Protein AF-A0A4R2GYX8-F1 (afdb_monomer_lite)

Organism: NCBI:txid659006

pLDDT: mean 71.83, std 15.68, range [43.47, 97.94]

Radius of gyration: 34.28 Å; chains: 1; bounding box: 133×48×54 Å

Sequence (133 aa):
MRIMNHRQIRRQARPVGHAAVACAALVAGAVALGGCSAGKSAAKMVGFATDTPPPADFVGAARRPDAAYMKIPRDLPARPSEPRKPDDVKALEKSLEATRSSNAAAGAEAQAAGKTPAPTPAKAPPPEPATAE

Secondary structure (DSSP, 8-state):
-----GGGGGS---S-HHHHHHHHHHHHHHHHHSHHHHHHHHHHHTT-PPPPPPPPHHHHHHS-S-GGGS---S-------PPPPHHHHHHHHHHHHHHHHHHHHHHHHHHHHTTSPPPPPPPPPPPPP----

Structure (mmCIF, N/CA/C/O backbone):
data_AF-A0A4R2GYX8-F1
#
_entry.id   AF-A0A4R2GYX8-F1
#
loop_
_atom_site.group_PDB
_atom_site.id
_atom_site.type_symbol
_atom_site.label_atom_id
_atom_site.label_alt_id
_atom_site.label_comp_id
_atom_site.label_asym_id
_atom_site.label_entity_id
_atom_site.label_seq_id
_atom_site.pdbx_PDB_ins_code
_atom_site.Cartn_x
_atom_site.Cartn_y
_atom_site.Cartn_z
_atom_site.occupancy
_atom_site.B_iso_or_equiv
_atom_site.auth_seq_id
_atom_site.auth_comp_id
_atom_site.auth_asym_id
_atom_site.auth_atom_id
_atom_site.pdbx_PDB_model_num
ATOM 1 N N . MET A 1 1 ? 66.992 -21.708 26.020 1.00 43.47 1 MET A N 1
ATOM 2 C CA . MET A 1 1 ? 65.828 -20.849 26.339 1.00 43.47 1 MET A CA 1
ATOM 3 C C . MET A 1 1 ? 65.802 -19.663 25.383 1.00 43.47 1 MET A C 1
ATOM 5 O O . MET A 1 1 ? 66.694 -18.831 25.447 1.00 43.47 1 MET A O 1
ATOM 9 N N . ARG A 1 2 ? 64.829 -19.601 24.464 1.00 51.34 2 ARG A N 1
ATOM 10 C CA . ARG A 1 2 ? 64.570 -18.433 23.603 1.00 51.34 2 ARG A CA 1
ATOM 11 C C . ARG A 1 2 ? 63.092 -18.089 23.752 1.00 51.34 2 ARG A C 1
ATOM 13 O O . ARG A 1 2 ? 62.237 -18.857 23.326 1.00 51.34 2 ARG A O 1
ATOM 20 N N . ILE A 1 3 ? 62.810 -16.990 24.443 1.00 55.31 3 ILE A N 1
ATOM 21 C CA . ILE A 1 3 ? 61.453 -16.507 24.710 1.00 55.31 3 ILE A CA 1
ATOM 22 C C . ILE A 1 3 ? 60.905 -15.953 23.392 1.00 55.31 3 ILE A C 1
ATOM 24 O O . ILE A 1 3 ? 61.426 -14.977 22.854 1.00 55.31 3 ILE A O 1
ATOM 28 N N . MET A 1 4 ? 59.898 -16.625 22.834 1.00 50.06 4 MET A N 1
ATOM 29 C CA . MET A 1 4 ? 59.281 -16.259 21.561 1.00 50.06 4 MET A CA 1
ATOM 30 C C . MET A 1 4 ? 58.143 -15.257 21.808 1.00 50.06 4 MET A C 1
ATOM 32 O O . MET A 1 4 ? 57.241 -15.493 22.605 1.00 50.06 4 MET A O 1
ATOM 36 N N . ASN A 1 5 ? 58.231 -14.107 21.139 1.00 60.31 5 ASN A N 1
ATOM 37 C CA . ASN A 1 5 ? 57.364 -12.935 21.284 1.00 60.31 5 ASN A CA 1
ATOM 38 C C . ASN A 1 5 ? 55.863 -13.213 21.034 1.00 60.31 5 ASN A C 1
ATOM 40 O O . ASN A 1 5 ? 55.479 -13.712 19.977 1.00 60.31 5 ASN A O 1
ATOM 44 N N . HIS A 1 6 ? 55.001 -12.717 21.932 1.00 50.50 6 HIS A N 1
ATOM 45 C CA . HIS A 1 6 ? 53.524 -12.779 21.893 1.00 50.50 6 HIS A CA 1
ATOM 46 C C . HIS A 1 6 ? 52.837 -12.147 20.659 1.00 50.50 6 HIS A C 1
ATOM 48 O O . HIS A 1 6 ? 51.619 -12.243 20.505 1.00 50.50 6 HIS A O 1
ATOM 54 N N . ARG A 1 7 ? 53.579 -11.495 19.756 1.00 59.34 7 ARG A N 1
ATOM 55 C CA . ARG A 1 7 ? 53.012 -10.775 18.597 1.00 59.34 7 ARG A CA 1
ATOM 56 C C . ARG A 1 7 ? 52.670 -11.668 17.395 1.00 59.34 7 ARG A C 1
ATOM 58 O O . ARG A 1 7 ? 51.995 -11.205 16.483 1.00 59.34 7 ARG A O 1
ATOM 65 N N . GLN A 1 8 ? 53.081 -12.936 17.396 1.00 52.94 8 GLN A N 1
ATOM 66 C CA . GLN A 1 8 ? 52.861 -13.875 16.280 1.00 52.94 8 GLN A CA 1
ATOM 67 C C . GLN A 1 8 ? 51.475 -14.561 16.292 1.00 52.94 8 GLN A C 1
ATOM 69 O O . GLN A 1 8 ? 51.107 -15.212 15.322 1.00 52.94 8 GLN A O 1
ATOM 74 N N . ILE A 1 9 ? 50.664 -14.385 17.344 1.00 49.53 9 ILE A N 1
ATOM 75 C CA . ILE A 1 9 ? 49.402 -15.136 17.533 1.00 49.53 9 ILE A CA 1
ATOM 76 C C . ILE A 1 9 ? 48.195 -14.500 16.797 1.00 49.53 9 ILE A C 1
ATOM 78 O O . ILE A 1 9 ? 47.170 -15.145 16.608 1.00 49.53 9 ILE A O 1
ATOM 82 N N . ARG A 1 10 ? 48.290 -13.254 16.303 1.00 52.59 10 ARG A N 1
ATOM 83 C CA . ARG A 1 10 ? 47.137 -12.513 15.730 1.00 52.59 10 ARG A CA 1
ATOM 84 C C . ARG A 1 10 ? 47.080 -12.435 14.194 1.00 52.59 10 ARG A C 1
ATOM 86 O O . ARG A 1 10 ? 46.556 -11.461 13.665 1.00 52.59 10 ARG A O 1
ATOM 93 N N . ARG A 1 11 ? 47.622 -13.407 13.450 1.00 50.34 11 ARG A N 1
ATOM 94 C CA . ARG A 1 11 ? 47.579 -13.401 11.963 1.00 50.34 11 ARG A CA 1
ATOM 95 C C . ARG A 1 11 ? 46.981 -14.654 11.316 1.00 50.34 11 ARG A C 1
ATOM 97 O O . ARG A 1 11 ? 47.200 -14.898 10.139 1.00 50.34 11 ARG A O 1
ATOM 104 N N . GLN A 1 12 ? 46.196 -15.427 12.056 1.00 50.72 12 GLN A N 1
ATOM 105 C CA . GLN A 1 12 ? 45.473 -16.591 11.528 1.00 50.72 12 GLN A CA 1
ATOM 106 C C . GLN A 1 12 ? 43.966 -16.419 11.788 1.00 50.72 12 GLN A C 1
ATOM 108 O O . GLN A 1 12 ? 43.312 -17.236 12.429 1.00 50.72 12 GLN A O 1
ATOM 113 N N . ALA A 1 13 ? 43.408 -15.294 11.332 1.00 45.94 13 ALA A N 1
ATOM 114 C CA . ALA A 1 13 ? 41.967 -15.073 11.297 1.00 45.94 13 ALA A CA 1
ATOM 115 C C . ALA A 1 13 ? 41.410 -15.609 9.967 1.00 45.94 13 ALA A C 1
ATOM 117 O O . ALA A 1 13 ? 41.394 -14.919 8.957 1.00 45.94 13 ALA A O 1
ATOM 118 N N . ARG A 1 14 ? 41.022 -16.887 10.001 1.00 48.12 14 ARG A N 1
ATOM 119 C CA . ARG A 1 14 ? 39.897 -17.521 9.292 1.00 48.12 14 ARG A CA 1
ATOM 120 C C . ARG A 1 14 ? 39.426 -16.898 7.948 1.00 48.12 14 ARG A C 1
ATOM 122 O O . ARG A 1 14 ? 38.752 -15.867 7.969 1.00 48.12 14 ARG A O 1
ATOM 129 N N . PRO A 1 15 ? 39.563 -17.593 6.799 1.00 48.12 15 PRO A N 1
ATOM 130 C CA . PRO A 1 15 ? 38.899 -17.204 5.558 1.00 48.12 15 PRO A CA 1
ATOM 131 C C . PRO A 1 15 ? 37.458 -17.753 5.524 1.00 48.12 15 PRO A C 1
ATOM 133 O O . PRO A 1 15 ? 37.134 -18.596 4.698 1.00 48.12 15 PRO A O 1
ATOM 136 N N . VAL A 1 16 ? 36.576 -17.312 6.430 1.00 52.91 16 VAL A N 1
ATOM 137 C CA . VAL A 1 16 ? 35.136 -17.690 6.386 1.00 52.91 16 VAL A CA 1
ATOM 138 C C . VAL A 1 16 ? 34.255 -16.614 5.744 1.00 52.91 16 VAL A C 1
ATOM 140 O O . VAL A 1 16 ? 33.074 -16.845 5.511 1.00 52.91 16 VAL A O 1
ATOM 143 N N . GLY A 1 17 ? 34.816 -15.442 5.427 1.00 51.47 17 GLY A N 1
ATOM 144 C CA . GLY A 1 17 ? 34.043 -14.308 4.908 1.00 51.47 17 GLY A CA 1
ATOM 145 C C . GLY A 1 17 ? 33.613 -14.449 3.446 1.00 51.47 17 GLY A C 1
ATOM 146 O O . GLY A 1 17 ? 32.510 -14.055 3.093 1.00 51.47 17 GLY A O 1
ATOM 147 N N . HIS A 1 18 ? 34.444 -15.048 2.591 1.00 50.25 18 HIS A N 1
ATOM 148 C CA . HIS A 1 18 ? 34.194 -15.037 1.143 1.00 50.25 18 HIS A CA 1
ATOM 149 C C . HIS A 1 18 ? 33.190 -16.108 0.696 1.00 50.25 18 HIS A C 1
ATOM 151 O O . HIS A 1 18 ? 32.365 -15.847 -0.174 1.00 50.25 18 HIS A O 1
ATOM 157 N N . ALA A 1 19 ? 33.198 -17.285 1.330 1.00 53.72 19 ALA A N 1
ATOM 158 C CA . ALA A 1 19 ? 32.258 -18.358 1.003 1.00 53.72 19 ALA A CA 1
ATOM 159 C C . ALA A 1 19 ? 30.818 -18.022 1.437 1.00 53.72 19 ALA A C 1
ATOM 161 O O . ALA A 1 19 ? 29.872 -18.273 0.695 1.00 53.72 19 ALA A O 1
ATOM 162 N N . ALA A 1 20 ? 30.646 -17.389 2.604 1.00 51.62 20 ALA A N 1
ATOM 163 C CA . ALA A 1 20 ? 29.329 -16.986 3.099 1.00 51.62 20 ALA A CA 1
ATOM 164 C C . ALA A 1 20 ? 28.697 -15.872 2.242 1.00 51.62 20 ALA A C 1
ATOM 166 O O . ALA A 1 20 ? 27.504 -15.920 1.947 1.00 51.62 20 ALA A O 1
ATOM 167 N N . VAL A 1 21 ? 29.505 -14.909 1.783 1.00 58.81 21 VAL A N 1
ATOM 168 C CA . VAL A 1 21 ? 29.055 -13.822 0.897 1.00 58.81 21 VAL A CA 1
ATOM 169 C C . VAL A 1 21 ? 28.732 -14.342 -0.510 1.00 58.81 21 VAL A C 1
ATOM 171 O O . VAL A 1 21 ? 27.738 -13.923 -1.097 1.00 58.81 21 VAL A O 1
ATOM 174 N N . ALA A 1 22 ? 29.498 -15.308 -1.026 1.00 55.38 22 ALA A N 1
ATOM 175 C CA . ALA A 1 22 ? 29.216 -15.944 -2.314 1.00 55.38 22 ALA A CA 1
ATOM 176 C C . ALA A 1 22 ? 27.914 -16.769 -2.296 1.00 55.38 22 ALA A C 1
ATOM 178 O O . ALA A 1 22 ? 27.119 -16.687 -3.233 1.00 55.38 22 ALA A O 1
ATOM 179 N N . CYS A 1 23 ? 27.642 -17.502 -1.211 1.00 56.09 23 CYS A N 1
ATOM 180 C CA . CYS A 1 23 ? 26.376 -18.222 -1.049 1.00 56.09 23 CYS A CA 1
ATOM 181 C C . CYS A 1 23 ? 25.178 -17.269 -0.917 1.00 56.09 23 CYS A C 1
ATOM 183 O O . CYS A 1 23 ? 24.140 -17.505 -1.532 1.00 56.09 23 CYS A O 1
ATOM 185 N N . ALA A 1 24 ? 25.319 -16.169 -0.170 1.00 56.53 24 ALA A N 1
ATOM 186 C CA . ALA A 1 24 ? 24.261 -15.167 -0.043 1.00 56.53 24 ALA A CA 1
ATOM 187 C C . ALA A 1 24 ? 23.953 -14.476 -1.385 1.00 56.53 24 ALA A C 1
ATOM 189 O O . ALA A 1 24 ? 22.788 -14.252 -1.711 1.00 56.53 24 ALA A O 1
ATOM 190 N N . ALA A 1 25 ? 24.980 -14.207 -2.197 1.00 57.88 25 ALA A N 1
ATOM 191 C CA . ALA A 1 25 ? 24.825 -13.633 -3.531 1.00 57.88 25 ALA A CA 1
ATOM 192 C C . ALA A 1 25 ? 24.147 -14.598 -4.522 1.00 57.88 25 ALA A C 1
ATOM 194 O O . ALA A 1 25 ? 23.329 -14.163 -5.331 1.00 57.88 25 ALA A O 1
ATOM 195 N N . LEU A 1 26 ? 24.418 -15.905 -4.431 1.00 58.62 26 LEU A N 1
ATOM 196 C CA . LEU A 1 26 ? 23.750 -16.926 -5.251 1.00 58.62 26 LEU A CA 1
ATOM 197 C C . LEU A 1 26 ? 22.263 -17.073 -4.905 1.00 58.62 26 LEU A C 1
ATOM 199 O O . LEU A 1 26 ? 21.427 -17.150 -5.806 1.00 58.62 26 LEU A O 1
ATOM 203 N N . VAL A 1 27 ? 21.916 -17.055 -3.615 1.00 59.84 27 VAL A N 1
ATOM 204 C CA . VAL A 1 27 ? 20.513 -17.109 -3.169 1.00 59.84 27 VAL A CA 1
ATOM 205 C C . VAL A 1 27 ? 19.769 -15.829 -3.560 1.00 59.84 27 VAL A C 1
ATOM 207 O O . VAL A 1 27 ? 18.662 -15.903 -4.090 1.00 59.84 27 VAL A O 1
ATOM 210 N N . ALA A 1 28 ? 20.387 -14.658 -3.384 1.00 57.47 28 ALA A N 1
ATOM 211 C CA . ALA A 1 28 ? 19.801 -13.386 -3.802 1.00 57.47 28 ALA A CA 1
ATOM 212 C C . ALA A 1 28 ? 19.620 -13.298 -5.331 1.00 57.47 28 ALA A C 1
ATOM 214 O O . ALA A 1 28 ? 18.582 -12.832 -5.805 1.00 57.47 28 ALA A O 1
ATOM 215 N N . GLY A 1 29 ? 20.584 -13.805 -6.107 1.00 57.94 29 GLY A N 1
ATOM 216 C CA . GLY A 1 29 ? 20.512 -13.856 -7.570 1.00 57.94 29 GLY A CA 1
ATOM 217 C C . GLY A 1 29 ? 19.402 -14.774 -8.091 1.00 57.94 29 GLY A C 1
ATOM 218 O O . GLY A 1 29 ? 18.696 -14.413 -9.034 1.00 57.94 29 GLY A O 1
ATOM 219 N N . ALA A 1 30 ? 19.178 -15.923 -7.443 1.00 55.06 30 ALA A N 1
ATOM 220 C CA . ALA A 1 30 ? 18.096 -16.843 -7.798 1.00 55.06 30 ALA A CA 1
ATOM 221 C C . ALA A 1 30 ? 16.695 -16.259 -7.518 1.00 55.06 30 ALA A C 1
ATOM 223 O O . ALA A 1 30 ? 15.750 -16.526 -8.262 1.00 55.06 30 ALA A O 1
ATOM 224 N N . VAL A 1 31 ? 16.559 -15.424 -6.481 1.00 56.25 31 VAL A N 1
ATOM 225 C CA . VAL A 1 31 ? 15.299 -14.730 -6.156 1.00 56.25 31 VAL A CA 1
ATOM 226 C C . VAL A 1 31 ? 15.020 -13.582 -7.135 1.00 56.25 31 VAL A C 1
ATOM 228 O O . VAL A 1 31 ? 13.869 -13.378 -7.520 1.00 56.25 31 VAL A O 1
ATOM 231 N N . ALA A 1 32 ? 16.054 -12.867 -7.590 1.00 55.50 32 ALA A N 1
ATOM 232 C CA . ALA A 1 32 ? 15.907 -11.709 -8.474 1.00 55.50 32 ALA A CA 1
ATOM 233 C C . ALA A 1 32 ? 15.507 -12.068 -9.920 1.00 55.50 32 ALA A C 1
ATOM 235 O O . ALA A 1 32 ? 14.799 -11.298 -10.565 1.00 55.50 32 ALA A O 1
ATOM 236 N N . LEU A 1 33 ? 15.916 -13.237 -10.428 1.00 54.94 33 LEU A N 1
ATOM 237 C CA . LEU A 1 33 ? 15.657 -13.650 -11.818 1.00 54.94 33 LEU A CA 1
ATOM 238 C C . LEU A 1 33 ? 14.382 -14.495 -12.000 1.00 54.94 33 LEU A C 1
ATOM 240 O O . LEU A 1 33 ? 13.937 -14.698 -13.127 1.00 54.94 33 LEU A O 1
ATOM 244 N N . GLY A 1 34 ? 13.788 -15.004 -10.915 1.00 53.78 34 GLY A N 1
ATOM 245 C CA . GLY A 1 34 ? 12.778 -16.069 -10.980 1.00 53.78 34 GLY A CA 1
ATOM 246 C C . GLY A 1 34 ? 11.328 -15.688 -10.652 1.00 53.78 34 GLY A C 1
ATOM 247 O O . GLY A 1 34 ? 10.462 -16.571 -10.622 1.00 53.78 34 GLY A O 1
ATOM 248 N N . GLY A 1 35 ? 11.041 -14.407 -10.392 1.00 48.78 35 GLY A N 1
ATOM 249 C CA . GLY A 1 35 ? 9.696 -13.919 -10.069 1.00 48.78 35 GLY A CA 1
ATOM 250 C C . GLY A 1 35 ? 9.038 -14.621 -8.868 1.00 48.78 35 GLY A C 1
ATOM 251 O O . GLY A 1 35 ? 9.616 -15.474 -8.196 1.00 48.78 35 GLY A O 1
ATOM 252 N N . CYS A 1 36 ? 7.775 -14.294 -8.591 1.00 58.25 36 CYS A N 1
ATOM 253 C CA . CYS A 1 36 ? 7.002 -14.877 -7.481 1.00 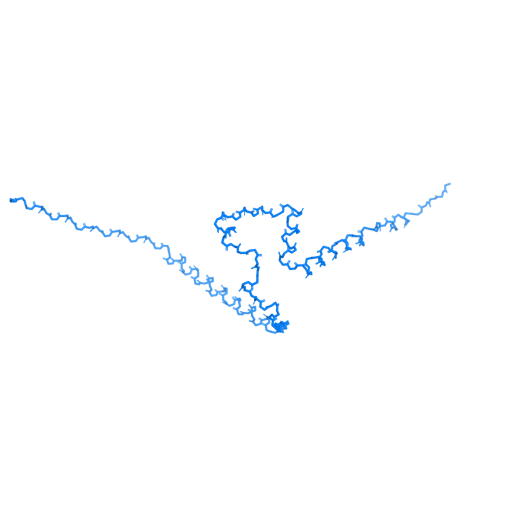58.25 36 CYS A CA 1
ATOM 254 C C . CYS A 1 36 ? 6.854 -16.422 -7.569 1.00 58.25 36 CYS A C 1
ATOM 256 O O . CYS A 1 36 ? 6.502 -17.083 -6.594 1.00 58.25 36 CYS A O 1
ATOM 258 N N . SER A 1 37 ? 7.169 -17.023 -8.720 1.00 54.53 37 SER A N 1
ATOM 259 C CA . SER A 1 37 ? 7.299 -18.471 -8.932 1.00 54.53 37 SER A CA 1
ATOM 260 C C . SER A 1 37 ? 8.533 -19.083 -8.258 1.00 54.53 37 SER A C 1
ATOM 262 O O . SER A 1 37 ? 8.419 -20.153 -7.664 1.00 54.53 37 SER A O 1
ATOM 264 N N . ALA A 1 38 ? 9.687 -18.409 -8.280 1.00 57.25 38 ALA A N 1
ATOM 265 C CA . ALA A 1 38 ? 10.888 -18.883 -7.589 1.00 57.25 38 ALA A CA 1
ATOM 266 C C . ALA A 1 38 ? 10.759 -18.776 -6.065 1.00 57.25 38 ALA A C 1
ATOM 268 O O . ALA A 1 38 ? 11.251 -19.646 -5.349 1.00 57.25 38 ALA A O 1
ATOM 269 N N . GLY A 1 39 ? 10.013 -17.780 -5.572 1.00 59.06 39 GLY A N 1
ATOM 270 C CA . GLY A 1 39 ? 9.673 -17.658 -4.152 1.00 59.06 39 GLY A CA 1
ATOM 271 C C . GLY A 1 39 ? 8.893 -18.865 -3.619 1.00 59.06 39 GLY A C 1
ATOM 272 O O . GLY A 1 39 ? 9.169 -19.319 -2.514 1.00 59.06 39 GLY A O 1
ATOM 273 N N . LYS A 1 40 ? 7.985 -19.451 -4.416 1.00 60.50 40 LYS A N 1
ATOM 274 C CA . LYS A 1 40 ? 7.239 -20.666 -4.035 1.00 60.50 40 LYS A CA 1
ATOM 275 C C . LYS A 1 40 ? 8.137 -21.898 -3.954 1.00 60.50 40 LYS A C 1
ATOM 277 O O . LYS A 1 40 ? 8.038 -22.657 -2.996 1.00 60.50 40 LYS A O 1
ATOM 282 N N . SER A 1 41 ? 9.027 -22.082 -4.928 1.00 62.03 41 SER A N 1
ATOM 283 C CA . SER A 1 41 ? 9.976 -23.203 -4.938 1.00 62.03 41 SER A CA 1
ATOM 284 C C . SER A 1 41 ? 11.002 -23.091 -3.809 1.00 62.03 41 SER A C 1
ATOM 286 O O . SER A 1 41 ? 11.269 -24.078 -3.129 1.00 62.03 41 SER A O 1
ATOM 288 N N . ALA A 1 42 ? 11.519 -21.885 -3.554 1.00 63.06 42 ALA A N 1
ATOM 289 C CA . ALA A 1 42 ? 12.407 -21.616 -2.428 1.00 63.06 42 ALA A CA 1
ATOM 290 C C . ALA A 1 42 ? 11.689 -21.833 -1.087 1.00 63.06 42 ALA A C 1
ATOM 292 O O . ALA A 1 42 ? 12.205 -22.561 -0.247 1.00 63.06 42 ALA A O 1
ATOM 293 N N . ALA A 1 43 ? 10.472 -21.301 -0.916 1.00 65.19 43 ALA A N 1
ATOM 294 C CA . ALA A 1 43 ? 9.650 -21.512 0.279 1.00 65.19 43 ALA A CA 1
ATOM 295 C C . ALA A 1 43 ? 9.316 -22.994 0.514 1.00 65.19 43 ALA A C 1
ATOM 297 O O . ALA A 1 43 ? 9.319 -23.439 1.659 1.00 65.19 43 ALA A O 1
ATOM 298 N N . LYS A 1 44 ? 9.082 -23.776 -0.552 1.00 66.44 44 LYS A N 1
ATOM 299 C CA . LYS A 1 44 ? 8.879 -25.229 -0.461 1.00 66.44 44 LYS A CA 1
ATOM 300 C C . LYS A 1 44 ? 10.154 -25.961 -0.045 1.00 66.44 44 LYS A C 1
ATOM 302 O O . LYS A 1 44 ? 10.078 -26.858 0.784 1.00 66.44 44 LYS A O 1
ATOM 307 N N . MET A 1 45 ? 11.320 -25.551 -0.549 1.00 64.00 45 MET A N 1
ATOM 308 C CA . MET A 1 45 ? 12.604 -26.121 -0.121 1.00 64.00 45 MET A CA 1
ATOM 309 C C . MET A 1 45 ? 12.978 -25.761 1.322 1.00 64.00 45 MET A C 1
ATOM 311 O O . MET A 1 45 ? 13.563 -26.592 2.009 1.00 64.00 45 MET A O 1
ATOM 315 N N . VAL A 1 46 ? 12.633 -24.561 1.803 1.00 75.06 46 VAL A N 1
ATOM 316 C CA . VAL A 1 46 ? 12.896 -24.148 3.196 1.00 75.06 46 VAL A CA 1
ATOM 317 C C . VAL A 1 46 ? 11.772 -24.526 4.172 1.00 75.06 46 VAL A C 1
ATOM 319 O O . VAL A 1 46 ? 11.800 -24.102 5.323 1.00 75.06 46 VAL A O 1
ATOM 322 N N . GLY A 1 47 ? 10.775 -25.304 3.732 1.00 67.50 47 GLY A N 1
ATOM 323 C CA . GLY A 1 47 ? 9.678 -25.792 4.580 1.00 67.50 47 GLY A CA 1
ATOM 324 C C . GLY A 1 47 ? 8.671 -24.725 5.032 1.00 67.50 47 GLY A C 1
ATOM 325 O O . GLY A 1 47 ? 7.849 -24.993 5.900 1.00 67.50 47 GLY A O 1
ATOM 326 N N . PHE A 1 48 ? 8.715 -23.525 4.448 1.00 69.44 48 PHE A N 1
ATOM 327 C CA . PHE A 1 48 ? 7.787 -22.423 4.731 1.00 69.44 48 PHE A CA 1
ATOM 328 C C . PHE A 1 48 ? 6.552 -22.412 3.820 1.00 69.44 48 PHE A C 1
ATOM 330 O O . PHE A 1 48 ? 5.634 -21.624 4.044 1.00 69.44 48 PHE A O 1
ATOM 337 N N . ALA A 1 49 ? 6.513 -23.247 2.778 1.00 70.88 49 ALA A N 1
ATOM 338 C CA . ALA A 1 49 ? 5.329 -23.374 1.938 1.00 70.88 49 ALA A CA 1
ATOM 339 C C . ALA A 1 49 ? 4.342 -24.371 2.551 1.00 70.88 49 ALA A C 1
ATOM 341 O O . ALA A 1 49 ? 4.671 -25.538 2.752 1.00 70.88 49 ALA A O 1
ATOM 342 N N . THR A 1 50 ? 3.112 -23.920 2.779 1.00 73.06 50 THR A N 1
ATOM 343 C CA . THR A 1 50 ? 1.977 -24.821 2.965 1.00 73.06 50 THR A CA 1
ATOM 344 C C . THR A 1 50 ? 1.660 -25.501 1.633 1.00 73.06 50 THR A C 1
ATOM 346 O O . THR A 1 50 ? 1.714 -24.869 0.569 1.00 73.06 50 THR A O 1
ATOM 349 N N . ASP A 1 51 ? 1.357 -26.800 1.666 1.00 72.31 51 ASP A N 1
ATOM 350 C CA . ASP A 1 51 ? 0.931 -27.499 0.458 1.00 72.31 51 ASP A CA 1
ATOM 351 C C . ASP A 1 51 ? -0.370 -26.878 -0.049 1.00 72.31 51 ASP A C 1
ATOM 353 O O . ASP A 1 51 ? -1.338 -26.681 0.689 1.00 72.31 51 ASP A O 1
ATOM 357 N N . THR A 1 52 ? -0.377 -26.518 -1.331 1.00 72.31 52 THR A N 1
ATOM 358 C CA . THR A 1 52 ? -1.598 -26.040 -1.972 1.00 72.31 52 THR A CA 1
ATOM 359 C C . THR A 1 52 ? -2.546 -27.233 -2.079 1.00 72.31 52 THR A C 1
ATOM 361 O O . THR A 1 52 ? -2.144 -28.240 -2.670 1.00 72.31 52 THR A O 1
ATOM 364 N N . PRO A 1 53 ? -3.770 -27.158 -1.525 1.00 77.62 53 PRO A N 1
ATOM 365 C CA . PRO A 1 53 ? -4.727 -28.244 -1.659 1.00 77.62 53 PRO A CA 1
ATOM 366 C C . PRO A 1 53 ? -4.991 -28.517 -3.145 1.00 77.62 53 PRO A C 1
ATOM 368 O O . PRO A 1 53 ? -4.952 -27.579 -3.957 1.00 77.62 53 PRO A O 1
ATOM 371 N N . PRO A 1 54 ? -5.236 -29.784 -3.525 1.00 79.38 54 PRO A N 1
ATOM 372 C CA . PRO A 1 54 ? -5.563 -30.107 -4.902 1.00 79.38 54 PRO A CA 1
ATOM 373 C C . PRO A 1 54 ? -6.789 -29.291 -5.343 1.00 79.38 54 PRO A C 1
ATOM 375 O O . PRO A 1 54 ? -7.693 -29.045 -4.537 1.00 79.38 54 PRO A O 1
ATOM 378 N N . PRO A 1 55 ? -6.824 -28.826 -6.603 1.00 77.62 55 PRO A N 1
ATOM 379 C CA . PRO A 1 55 ? -8.005 -28.157 -7.123 1.00 77.62 55 PRO A CA 1
ATOM 380 C C . PRO A 1 55 ? -9.200 -29.111 -7.048 1.00 77.62 55 PRO A C 1
ATOM 382 O O . PRO A 1 55 ? -9.049 -30.309 -7.269 1.00 77.62 55 PRO A O 1
ATOM 385 N N . ALA A 1 56 ? -10.386 -28.573 -6.765 1.00 86.00 56 ALA A N 1
ATOM 386 C CA . ALA A 1 56 ? -11.613 -29.358 -6.815 1.00 86.00 56 ALA A CA 1
ATOM 387 C C . ALA A 1 56 ? -11.822 -29.962 -8.217 1.00 86.00 56 ALA A C 1
ATOM 389 O O . ALA A 1 56 ? -11.438 -29.353 -9.221 1.00 86.00 56 ALA A O 1
ATOM 390 N N . ASP A 1 57 ? -12.481 -31.119 -8.295 1.00 84.12 57 ASP A N 1
ATOM 391 C CA . ASP A 1 57 ? -12.610 -31.897 -9.538 1.00 84.12 57 ASP A CA 1
ATOM 392 C C . ASP A 1 57 ? -13.242 -31.096 -10.683 1.00 84.12 57 ASP A C 1
ATOM 394 O O . ASP A 1 57 ? -12.783 -31.152 -11.825 1.00 84.12 57 ASP A O 1
ATOM 398 N N . PHE A 1 58 ? -14.234 -30.255 -10.376 1.00 84.44 58 PHE A N 1
ATOM 399 C CA . PHE A 1 58 ? -14.866 -29.385 -11.369 1.00 84.44 58 PHE A CA 1
ATOM 400 C C . PHE A 1 58 ? -13.916 -28.299 -11.903 1.00 84.44 58 PHE A C 1
ATOM 402 O O . PHE A 1 58 ? -14.049 -27.878 -13.048 1.00 84.44 58 PHE A O 1
ATOM 409 N N .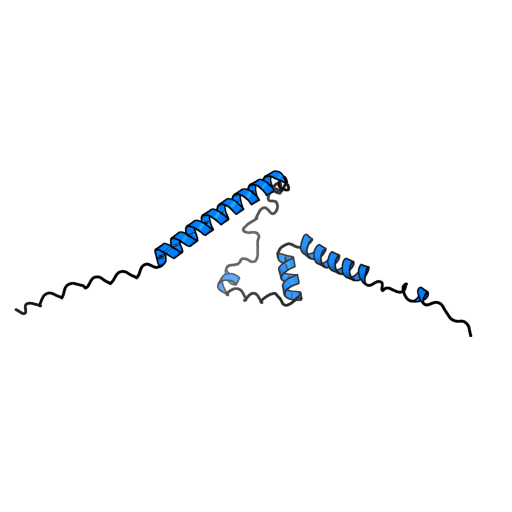 VAL A 1 59 ? -12.930 -27.858 -11.112 1.00 82.56 59 VAL A N 1
ATOM 410 C CA . VAL A 1 59 ? -11.903 -26.895 -11.545 1.00 82.56 59 VAL A CA 1
ATOM 411 C C . VAL A 1 59 ? -10.902 -27.577 -12.471 1.00 82.56 59 VAL A C 1
ATOM 413 O O . VAL A 1 59 ? -10.493 -26.976 -13.461 1.00 82.56 59 VAL A O 1
ATOM 416 N N . GLY A 1 60 ? -10.525 -28.825 -12.178 1.00 78.44 60 GLY A N 1
ATOM 417 C CA . GLY A 1 60 ? -9.692 -29.638 -13.066 1.00 78.44 60 GLY A CA 1
ATOM 418 C C . GLY A 1 60 ? -10.385 -29.929 -14.398 1.00 78.44 60 GLY A C 1
ATOM 419 O O . GLY A 1 60 ? -9.781 -29.742 -15.448 1.00 78.44 60 GLY A O 1
ATOM 420 N N . ALA A 1 61 ? -11.669 -30.297 -14.357 1.00 78.00 61 ALA A N 1
ATOM 421 C CA . ALA A 1 61 ? -12.471 -30.590 -15.545 1.00 78.00 61 ALA A CA 1
ATOM 422 C C . ALA A 1 61 ? -12.778 -29.344 -16.396 1.00 78.00 61 ALA A C 1
ATOM 424 O O . ALA A 1 61 ? -12.812 -29.425 -17.622 1.00 78.00 61 ALA A O 1
ATOM 425 N N . ALA A 1 62 ? -12.990 -28.184 -15.764 1.00 78.88 62 ALA A N 1
ATOM 426 C CA . ALA A 1 62 ? -13.265 -26.931 -16.468 1.00 78.88 62 ALA A CA 1
ATOM 427 C C . ALA A 1 62 ? -11.997 -26.254 -17.016 1.00 78.88 62 ALA A C 1
ATOM 429 O O . ALA A 1 62 ? -12.069 -25.497 -17.989 1.00 78.88 62 ALA A O 1
ATOM 430 N N . ARG A 1 63 ? -10.827 -26.497 -16.407 1.00 76.31 63 ARG A N 1
ATOM 431 C CA . ARG A 1 63 ? -9.549 -25.993 -16.920 1.00 76.31 63 ARG A CA 1
ATOM 432 C C . ARG A 1 63 ? -9.163 -26.777 -18.162 1.00 76.31 63 ARG A C 1
ATOM 434 O O . ARG A 1 63 ? -8.667 -27.896 -18.086 1.00 76.31 63 ARG A O 1
ATOM 441 N N . ARG A 1 64 ? -9.331 -26.149 -19.322 1.00 74.00 64 ARG A N 1
ATOM 442 C CA . ARG A 1 64 ? -8.746 -26.674 -20.554 1.00 74.00 64 ARG A CA 1
ATOM 443 C C . ARG A 1 64 ? -7.213 -26.697 -20.404 1.00 74.00 64 ARG A C 1
ATOM 445 O O . ARG A 1 64 ? -6.649 -25.755 -19.838 1.00 74.00 64 ARG A O 1
ATOM 452 N N . PRO A 1 65 ? -6.535 -27.765 -20.857 1.00 68.06 65 PRO A N 1
ATOM 453 C CA . PRO A 1 65 ? -5.089 -27.924 -20.690 1.00 68.06 65 PRO A CA 1
ATOM 454 C C . PRO A 1 65 ? -4.288 -26.890 -21.492 1.00 68.06 65 PRO A C 1
ATOM 456 O O . PRO A 1 65 ? -3.119 -26.639 -21.202 1.00 68.06 65 PRO A O 1
ATOM 459 N N . ASP A 1 66 ? -4.908 -26.271 -22.494 1.00 67.50 66 ASP A N 1
ATOM 460 C CA . ASP A 1 66 ? -4.320 -25.236 -23.317 1.00 67.50 66 ASP A CA 1
ATOM 461 C C . ASP A 1 66 ? -4.557 -23.844 -22.713 1.00 67.50 66 ASP A C 1
ATOM 463 O O . ASP A 1 66 ? -5.627 -23.244 -22.805 1.00 67.50 66 ASP A O 1
ATOM 467 N N . ALA A 1 67 ? -3.486 -23.243 -22.192 1.00 59.19 67 ALA A N 1
ATOM 468 C CA . ALA A 1 67 ? -3.436 -21.818 -21.844 1.00 59.19 67 ALA A CA 1
ATOM 469 C C . ALA A 1 67 ? -3.576 -20.880 -23.073 1.00 59.19 67 ALA A C 1
ATOM 471 O O . ALA A 1 67 ? -3.374 -19.672 -22.968 1.00 59.19 67 ALA A O 1
ATOM 472 N N . ALA A 1 68 ? -3.907 -21.424 -24.250 1.00 60.44 68 ALA A N 1
ATOM 473 C CA . ALA A 1 68 ? -4.033 -20.716 -25.519 1.00 60.44 68 ALA A CA 1
ATOM 474 C C . ALA A 1 68 ? -5.322 -19.883 -25.637 1.00 60.44 68 ALA A C 1
ATOM 476 O O . ALA A 1 68 ? -5.387 -19.000 -26.492 1.00 60.44 68 ALA A O 1
ATOM 477 N N . TYR A 1 69 ? -6.330 -20.132 -24.791 1.00 65.56 69 TYR A N 1
ATOM 478 C CA . TYR A 1 69 ? -7.626 -19.446 -24.872 1.00 65.56 69 TYR A CA 1
ATOM 479 C C . TYR A 1 69 ? -7.569 -17.963 -24.467 1.00 65.56 69 TYR A C 1
ATOM 481 O O . TYR A 1 69 ? -8.330 -17.149 -24.983 1.00 65.56 69 TYR A O 1
ATOM 489 N N . MET A 1 70 ? -6.631 -17.578 -23.597 1.00 68.88 70 MET A N 1
ATOM 490 C CA . MET A 1 70 ? -6.353 -16.174 -23.291 1.00 68.88 70 MET A CA 1
ATOM 491 C C . MET A 1 70 ? -4.873 -15.895 -23.501 1.00 68.88 70 MET A C 1
ATOM 493 O O . MET A 1 70 ? -4.053 -16.063 -22.598 1.00 68.88 70 MET A O 1
ATOM 497 N N . LYS A 1 71 ? -4.532 -15.429 -24.705 1.00 70.06 71 LYS A N 1
ATOM 498 C CA . LYS A 1 71 ? -3.220 -14.843 -24.980 1.00 70.06 71 LYS A CA 1
ATOM 499 C C . LYS A 1 71 ? -3.098 -13.545 -24.180 1.00 70.06 71 LYS A C 1
ATOM 501 O O . LYS A 1 71 ? -3.432 -12.475 -24.678 1.00 70.06 71 LYS A O 1
ATOM 506 N N . ILE A 1 72 ? -2.648 -13.636 -22.930 1.00 70.69 72 ILE A N 1
ATOM 507 C CA . ILE A 1 72 ? -2.181 -12.460 -22.197 1.00 70.69 72 ILE A CA 1
ATOM 508 C C . ILE A 1 72 ? -0.965 -11.957 -22.982 1.00 70.69 72 ILE A C 1
ATOM 510 O O . ILE A 1 72 ? -0.027 -12.742 -23.164 1.00 70.69 72 ILE A O 1
ATOM 514 N N . PRO A 1 73 ? -0.957 -10.712 -23.489 1.00 70.62 73 PRO A N 1
ATOM 515 C CA . PRO A 1 73 ? 0.243 -10.154 -24.087 1.00 70.62 73 PRO A CA 1
ATOM 516 C C . PRO A 1 73 ? 1.338 -10.210 -23.022 1.00 70.62 73 PRO A C 1
ATOM 518 O O . PRO A 1 73 ? 1.244 -9.568 -21.980 1.00 70.62 73 PRO A O 1
ATOM 521 N N . ARG A 1 74 ? 2.332 -11.074 -23.245 1.00 68.38 74 ARG A N 1
ATOM 522 C CA . ARG A 1 74 ? 3.448 -11.302 -22.314 1.00 68.38 74 ARG A CA 1
ATOM 523 C C . ARG A 1 74 ? 4.296 -10.042 -22.139 1.00 68.38 74 ARG A C 1
ATOM 525 O O . ARG A 1 74 ? 4.941 -9.895 -21.107 1.00 68.38 74 ARG A O 1
ATOM 532 N N . ASP A 1 75 ? 4.180 -9.120 -23.089 1.00 66.56 75 ASP A N 1
ATOM 533 C CA . ASP A 1 75 ? 4.898 -7.861 -23.136 1.00 66.56 75 ASP A CA 1
ATOM 534 C C . ASP A 1 75 ? 3.919 -6.710 -22.890 1.00 66.56 75 ASP A C 1
ATOM 536 O O . ASP A 1 75 ? 3.499 -6.002 -23.807 1.00 66.56 75 ASP A O 1
ATOM 540 N N . LEU A 1 76 ? 3.522 -6.512 -21.628 1.00 71.94 76 LEU A N 1
ATOM 541 C CA . LEU A 1 76 ? 3.092 -5.169 -21.248 1.00 71.94 76 LEU A CA 1
ATOM 542 C C . LEU A 1 76 ? 4.318 -4.259 -21.407 1.00 71.94 76 LEU A C 1
ATOM 544 O O . LEU A 1 76 ? 5.399 -4.639 -20.947 1.00 71.94 76 LEU A O 1
ATOM 548 N N . PRO A 1 77 ? 4.182 -3.072 -22.023 1.00 77.75 77 PRO A N 1
ATOM 549 C CA . PRO A 1 77 ? 5.289 -2.133 -22.090 1.00 77.75 77 PRO A CA 1
ATOM 550 C C . PRO A 1 77 ? 5.789 -1.876 -20.670 1.00 77.75 77 PRO A C 1
ATOM 552 O O . PRO A 1 77 ? 4.994 -1.598 -19.763 1.00 77.75 77 PRO A O 1
ATOM 555 N N . ALA A 1 78 ? 7.102 -2.018 -20.475 1.00 75.81 78 ALA A N 1
ATOM 556 C CA . ALA A 1 78 ? 7.735 -1.731 -19.201 1.00 75.81 78 ALA A CA 1
ATOM 557 C C . ALA A 1 78 ? 7.347 -0.306 -18.799 1.00 75.81 78 ALA A C 1
ATOM 559 O O . ALA A 1 78 ? 7.662 0.660 -19.496 1.00 75.81 78 ALA A O 1
ATOM 560 N N . ARG A 1 79 ? 6.594 -0.175 -17.703 1.00 81.38 79 ARG A N 1
ATOM 561 C CA . ARG A 1 79 ? 6.261 1.147 -17.183 1.00 81.38 79 ARG A CA 1
ATOM 562 C C . ARG A 1 79 ? 7.568 1.785 -16.721 1.00 81.38 79 ARG A C 1
ATOM 564 O O . ARG A 1 79 ? 8.308 1.117 -15.997 1.00 81.38 79 ARG A O 1
ATOM 571 N N . PRO A 1 80 ? 7.860 3.039 -17.100 1.00 78.50 80 PRO A N 1
ATOM 572 C CA . PRO A 1 80 ? 9.013 3.731 -16.556 1.00 78.50 80 PRO A CA 1
ATOM 573 C C . PRO A 1 80 ? 8.856 3.793 -15.034 1.00 78.50 80 PRO A C 1
ATOM 575 O O . PRO A 1 80 ? 7.919 4.398 -14.513 1.00 78.50 80 PRO A O 1
ATOM 578 N N . SER A 1 81 ? 9.740 3.101 -14.321 1.00 77.81 81 SER A N 1
ATOM 579 C CA . SER A 1 81 ? 9.834 3.134 -12.866 1.00 77.81 81 SER A CA 1
ATOM 580 C C . SER A 1 81 ? 11.063 3.949 -12.494 1.00 77.81 81 SER A C 1
ATOM 582 O O . SER A 1 81 ? 12.084 3.401 -12.076 1.00 77.81 81 SER A O 1
ATOM 584 N N . GLU A 1 82 ? 11.005 5.259 -12.720 1.00 84.19 82 GLU A N 1
ATOM 585 C CA . GLU A 1 82 ? 12.071 6.120 -12.224 1.00 84.19 82 GLU A CA 1
ATOM 586 C C . GLU A 1 82 ? 12.011 6.186 -10.692 1.00 84.19 82 GLU A C 1
ATOM 588 O O . GLU A 1 82 ? 10.919 6.305 -10.116 1.00 84.19 82 GLU A O 1
ATOM 593 N N . PRO A 1 83 ? 13.163 6.103 -10.005 1.00 83.88 83 PRO A N 1
ATOM 594 C CA . PRO A 1 83 ? 13.233 6.404 -8.585 1.00 83.88 83 PRO A CA 1
ATOM 595 C C . PRO A 1 83 ? 12.675 7.806 -8.319 1.00 83.88 83 PRO A C 1
ATOM 597 O O . PRO A 1 83 ? 12.986 8.757 -9.037 1.00 83.88 83 PRO A O 1
ATOM 600 N N . ARG A 1 84 ? 11.858 7.953 -7.270 1.00 86.88 84 ARG A N 1
ATOM 601 C CA . ARG A 1 84 ? 11.374 9.275 -6.849 1.00 86.88 84 ARG A CA 1
ATOM 602 C C . ARG A 1 84 ? 12.552 10.158 -6.445 1.00 86.88 84 ARG A C 1
ATOM 604 O O . ARG A 1 84 ? 13.514 9.672 -5.847 1.00 86.88 84 ARG A O 1
ATOM 611 N N . LYS A 1 85 ? 12.461 11.459 -6.732 1.00 94.56 85 LYS A N 1
ATOM 612 C CA . LYS A 1 85 ? 13.482 12.417 -6.295 1.00 94.56 85 LYS A CA 1
ATOM 613 C C . LYS A 1 85 ? 13.470 12.505 -4.762 1.00 94.56 85 LYS A C 1
ATOM 615 O O . LYS A 1 85 ? 12.404 12.361 -4.160 1.00 94.56 85 LYS A O 1
ATOM 620 N N . PRO A 1 86 ? 14.613 12.777 -4.110 1.00 93.25 86 PRO A N 1
ATOM 621 C CA . PRO A 1 86 ? 14.681 12.882 -2.651 1.00 93.25 86 PRO A CA 1
ATOM 622 C C . PRO A 1 86 ? 13.685 13.885 -2.054 1.00 93.25 86 PRO A C 1
ATOM 624 O O . PRO A 1 86 ? 13.142 13.647 -0.977 1.00 93.25 86 PRO A O 1
ATOM 627 N N . ASP A 1 87 ? 13.409 14.984 -2.757 1.00 93.75 87 ASP A N 1
ATOM 628 C CA . ASP A 1 87 ? 12.463 16.003 -2.294 1.00 93.75 87 ASP A CA 1
ATOM 629 C C . ASP A 1 87 ? 11.007 15.522 -2.355 1.00 93.75 87 ASP A C 1
ATOM 631 O O . ASP A 1 87 ? 10.233 15.800 -1.439 1.00 93.75 87 ASP A O 1
ATOM 635 N N . ASP A 1 88 ? 10.654 14.713 -3.360 1.00 92.81 88 ASP A N 1
ATOM 636 C CA . ASP A 1 88 ? 9.326 14.097 -3.466 1.00 92.81 88 ASP A CA 1
ATOM 637 C C . ASP A 1 88 ? 9.091 13.110 -2.315 1.00 92.81 88 ASP A C 1
ATOM 639 O O . ASP A 1 88 ? 7.997 13.036 -1.757 1.00 92.81 88 ASP A O 1
ATOM 643 N N . VAL A 1 89 ? 10.131 12.365 -1.923 1.00 95.31 89 VAL A N 1
ATOM 644 C CA . VAL A 1 89 ? 10.070 11.440 -0.781 1.00 95.31 89 VAL A CA 1
ATOM 645 C C . VAL A 1 89 ? 9.840 12.208 0.521 1.00 95.31 89 VAL A C 1
ATOM 647 O O . VAL A 1 89 ? 8.919 11.873 1.262 1.00 95.31 89 VAL A O 1
ATOM 650 N N . LYS A 1 90 ? 10.586 13.291 0.764 1.00 96.56 90 LYS A N 1
ATOM 651 C CA . LYS A 1 90 ? 10.397 14.139 1.955 1.00 96.56 90 LYS A CA 1
ATOM 652 C C . LYS A 1 90 ? 9.009 14.783 2.000 1.00 96.56 90 LYS A C 1
ATOM 654 O O . LYS A 1 90 ? 8.402 14.882 3.066 1.00 96.56 90 LYS A O 1
ATOM 659 N N . ALA A 1 91 ? 8.487 15.216 0.853 1.00 96.69 91 ALA A N 1
ATOM 660 C CA . ALA A 1 91 ? 7.137 15.765 0.764 1.00 96.69 91 ALA A CA 1
ATOM 661 C C . ALA A 1 91 ? 6.074 14.721 1.147 1.00 96.69 91 ALA A C 1
ATOM 663 O O . ALA A 1 91 ? 5.132 15.028 1.883 1.00 96.69 91 ALA A O 1
ATOM 664 N N . LEU A 1 92 ? 6.252 13.473 0.708 1.00 96.00 92 LEU A N 1
ATOM 665 C CA . LEU A 1 92 ? 5.369 12.362 1.065 1.00 96.00 92 LEU A CA 1
ATOM 666 C C . LEU A 1 92 ? 5.471 11.985 2.540 1.00 96.00 92 LEU A C 1
ATOM 668 O O . LEU A 1 92 ? 4.443 11.762 3.170 1.00 96.00 92 LEU A O 1
ATOM 672 N N . GLU A 1 93 ? 6.674 11.952 3.109 1.00 96.75 93 GLU A N 1
ATOM 673 C CA . GLU A 1 93 ? 6.869 11.710 4.542 1.00 96.75 93 GLU A CA 1
ATOM 674 C C . GLU A 1 93 ? 6.140 12.762 5.381 1.00 96.75 93 GLU A C 1
ATOM 676 O O . GLU A 1 93 ? 5.403 12.418 6.304 1.00 96.75 93 GLU A O 1
ATOM 681 N N . LYS A 1 94 ? 6.249 14.041 5.001 1.00 97.75 94 LYS A N 1
ATOM 682 C CA . LYS A 1 94 ? 5.530 15.134 5.666 1.00 97.75 94 LYS A CA 1
ATOM 683 C C . LYS A 1 94 ? 4.009 14.988 5.549 1.00 97.75 94 LYS A C 1
ATOM 685 O O . LYS A 1 94 ? 3.296 15.218 6.523 1.00 97.75 94 LYS A O 1
ATOM 690 N N . SER A 1 95 ? 3.509 14.599 4.375 1.00 94.75 95 SER A N 1
ATOM 691 C CA . SER A 1 95 ? 2.079 14.347 4.151 1.00 94.75 95 SER A CA 1
ATOM 692 C C . SER A 1 95 ? 1.562 13.171 4.988 1.00 94.75 95 SER A C 1
ATOM 694 O O . SER A 1 95 ? 0.491 13.265 5.596 1.00 94.75 95 SER A O 1
ATOM 696 N N . LEU A 1 96 ? 2.329 12.082 5.061 1.00 97.94 96 LEU A N 1
ATOM 697 C CA . LEU A 1 96 ? 1.978 10.911 5.858 1.00 97.94 96 LEU A CA 1
ATOM 698 C C . LEU A 1 96 ? 1.977 11.231 7.349 1.00 97.94 96 LEU A C 1
ATOM 700 O O . LEU A 1 96 ? 1.065 10.801 8.050 1.00 97.94 96 LEU A O 1
ATOM 704 N N . GLU A 1 97 ? 2.943 12.012 7.826 1.00 97.19 97 GLU A N 1
ATOM 705 C CA . GLU A 1 97 ? 3.001 12.392 9.235 1.00 97.19 97 GLU A CA 1
ATOM 706 C C . GLU A 1 97 ? 1.837 13.308 9.631 1.00 97.19 97 GLU A C 1
ATOM 708 O O . GLU A 1 97 ? 1.174 13.055 10.634 1.00 97.19 97 GLU A O 1
ATOM 713 N N . ALA A 1 98 ? 1.487 14.287 8.790 1.00 96.00 98 ALA A N 1
ATOM 714 C CA . ALA A 1 98 ? 0.301 15.121 9.005 1.00 96.00 98 ALA A CA 1
ATOM 715 C C . ALA A 1 98 ? -0.999 14.291 9.041 1.00 96.00 98 ALA A C 1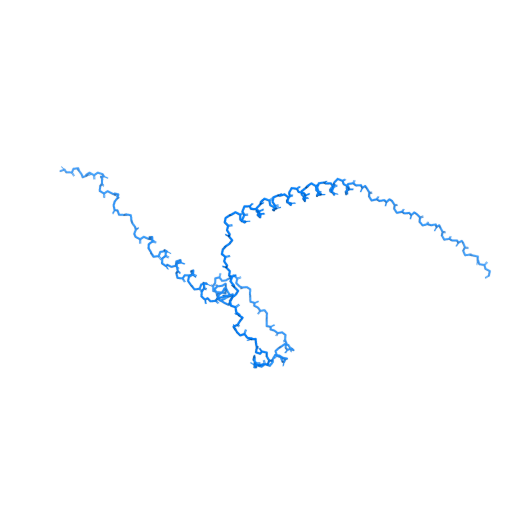
ATOM 717 O O . ALA A 1 98 ? -1.892 14.526 9.861 1.00 96.00 98 ALA A O 1
ATOM 718 N N . THR A 1 99 ? -1.092 13.278 8.176 1.00 96.94 99 THR A N 1
ATOM 719 C CA . THR A 1 99 ? -2.241 12.362 8.146 1.00 96.94 99 THR A CA 1
ATOM 720 C C . THR A 1 99 ? -2.295 11.508 9.412 1.00 96.94 99 THR A C 1
ATOM 722 O O . THR A 1 99 ? -3.358 11.356 10.014 1.00 96.94 99 THR A O 1
ATOM 725 N N . ARG A 1 100 ? -1.151 10.981 9.867 1.00 97.56 100 ARG A N 1
ATOM 726 C CA . ARG A 1 100 ? -1.060 10.214 11.118 1.00 97.56 100 ARG A CA 1
ATOM 727 C C . ARG A 1 100 ? -1.490 11.046 12.317 1.00 97.56 100 ARG A C 1
ATOM 729 O O . ARG A 1 100 ? -2.293 10.559 13.108 1.00 97.56 100 ARG A O 1
ATOM 736 N N . SER A 1 101 ? -1.024 12.291 12.428 1.00 95.81 101 SER A N 1
ATOM 737 C CA . SER A 1 101 ? -1.418 13.169 13.533 1.00 95.81 101 SER A CA 1
ATOM 738 C C . SER A 1 101 ? -2.914 13.484 13.523 1.00 95.81 101 SER A C 1
ATOM 740 O O . SER A 1 101 ? -3.552 13.452 14.573 1.00 95.81 101 SER A O 1
ATOM 742 N N . SER A 1 102 ? -3.499 13.726 12.343 1.00 94.00 102 SER A N 1
ATOM 743 C CA . SER A 1 102 ? -4.938 13.988 12.217 1.00 94.00 102 SER A CA 1
ATOM 744 C C . SER A 1 102 ? -5.774 12.766 12.603 1.00 94.00 102 SER A C 1
ATOM 746 O O . SER A 1 102 ? -6.722 12.887 13.377 1.00 94.00 102 SER A O 1
ATOM 748 N N . ASN A 1 103 ? -5.379 11.576 12.149 1.00 95.44 103 ASN A N 1
ATOM 749 C CA . ASN A 1 103 ? -6.071 10.335 12.489 1.00 95.44 103 ASN A CA 1
ATOM 750 C C . ASN A 1 103 ? -5.937 9.979 13.974 1.00 95.44 103 ASN A C 1
ATOM 752 O O . ASN A 1 103 ? -6.885 9.467 14.563 1.00 95.44 103 ASN A O 1
ATOM 756 N N . ALA A 1 104 ? -4.785 10.256 14.592 1.00 96.56 104 ALA A N 1
ATOM 757 C CA . ALA A 1 104 ? -4.597 10.057 16.026 1.00 96.56 104 ALA A CA 1
ATOM 758 C C . 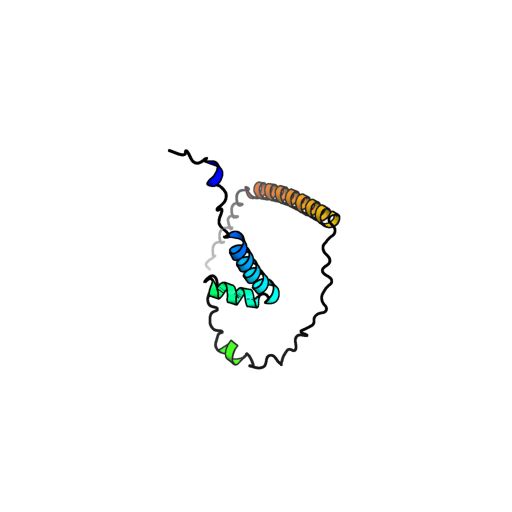ALA A 1 104 ? -5.535 10.959 16.847 1.00 96.56 104 ALA A C 1
ATOM 760 O O . ALA A 1 104 ? -6.163 10.481 17.792 1.00 96.56 104 ALA A O 1
ATOM 761 N N . ALA A 1 105 ? -5.685 12.228 16.452 1.00 92.88 105 ALA A N 1
ATOM 762 C CA . ALA A 1 105 ? -6.618 13.158 17.086 1.00 92.88 105 ALA A CA 1
ATOM 763 C C . ALA A 1 105 ? -8.080 12.709 16.911 1.00 92.88 105 ALA A C 1
ATOM 765 O O . ALA A 1 105 ? -8.793 12.541 17.898 1.00 92.88 105 ALA A O 1
ATOM 766 N N . ALA A 1 106 ? -8.495 12.403 15.678 1.00 93.75 106 ALA A N 1
ATOM 767 C CA . ALA A 1 106 ? -9.847 11.922 15.391 1.00 93.75 106 ALA A CA 1
ATOM 768 C C . ALA A 1 106 ? -10.163 10.599 16.117 1.00 93.75 106 ALA A C 1
ATOM 770 O O . ALA A 1 106 ? -11.270 10.392 16.612 1.00 93.75 106 ALA A O 1
ATOM 771 N N . GLY A 1 107 ? -9.177 9.704 16.232 1.00 93.19 107 GLY A N 1
ATOM 772 C CA . GLY A 1 107 ? -9.303 8.462 16.990 1.00 93.19 107 GLY A CA 1
ATOM 773 C C . GLY A 1 107 ? -9.490 8.700 18.489 1.00 93.19 107 GLY A C 1
ATOM 774 O O . GLY A 1 107 ? -10.312 8.031 19.113 1.00 93.19 107 GLY A O 1
ATOM 775 N N . ALA A 1 108 ? -8.775 9.668 19.068 1.00 92.88 108 ALA A N 1
ATOM 776 C CA . ALA A 1 108 ? -8.946 10.049 20.468 1.00 92.88 108 ALA A CA 1
ATOM 777 C C . ALA A 1 108 ? -10.338 10.652 20.731 1.00 92.88 108 ALA A C 1
ATOM 779 O O . ALA A 1 108 ? -10.981 10.306 21.723 1.00 92.88 108 ALA A O 1
ATOM 780 N N . GLU A 1 109 ? -10.836 11.489 19.820 1.00 90.19 109 GLU A N 1
ATOM 781 C CA . GLU A 1 109 ? -12.190 12.052 19.888 1.00 90.19 109 GLU A CA 1
ATOM 782 C C . GLU A 1 109 ? -13.267 10.965 19.785 1.00 90.19 109 GLU A C 1
ATOM 784 O O . GLU A 1 109 ? -14.186 10.920 20.604 1.00 90.19 109 GLU A O 1
ATOM 789 N N . ALA A 1 110 ? -13.124 10.027 18.845 1.00 90.19 110 ALA A N 1
ATOM 790 C CA . ALA A 1 110 ? -14.044 8.901 18.700 1.00 90.19 110 ALA A CA 1
ATOM 791 C C . ALA A 1 110 ? -14.055 8.000 19.948 1.00 90.19 110 ALA A C 1
ATOM 793 O O . ALA A 1 110 ? -15.119 7.576 20.401 1.00 90.19 110 ALA A O 1
ATOM 794 N N . GLN A 1 111 ? -12.888 7.747 20.552 1.00 88.62 111 GLN A N 1
ATOM 795 C CA . GLN A 1 111 ? -12.795 7.017 21.820 1.00 88.62 111 GLN A CA 1
ATOM 796 C C . GLN A 1 111 ? -13.457 7.769 22.978 1.00 88.62 111 GLN A C 1
ATOM 798 O O . GLN A 1 111 ? -14.028 7.136 23.863 1.00 88.62 111 GLN A O 1
ATOM 803 N N . ALA A 1 112 ? -13.386 9.102 23.000 1.00 85.94 112 ALA A N 1
ATOM 804 C CA . ALA A 1 112 ? -14.072 9.908 24.004 1.00 85.94 112 ALA A CA 1
ATOM 805 C C . ALA A 1 112 ? -15.599 9.858 23.818 1.00 85.94 112 ALA A C 1
ATOM 807 O O . ALA A 1 112 ? -16.322 9.644 24.789 1.00 85.94 112 ALA A O 1
ATOM 808 N N . ALA A 1 113 ? -16.086 9.971 22.579 1.00 84.75 113 ALA A N 1
ATOM 809 C CA . ALA A 1 113 ? -17.512 9.909 22.252 1.00 84.75 113 ALA A CA 1
ATOM 810 C C . ALA A 1 113 ? -18.126 8.512 22.482 1.00 84.75 113 ALA A C 1
ATOM 812 O O . ALA A 1 113 ? -19.267 8.389 22.933 1.00 84.75 113 ALA A O 1
ATOM 813 N N . GLY A 1 114 ? -17.353 7.450 22.236 1.00 83.62 114 GLY A N 1
ATOM 814 C CA . GLY A 1 114 ? -17.774 6.059 22.426 1.00 83.62 114 GLY A CA 1
ATOM 815 C C . GLY A 1 114 ? -17.914 5.614 23.887 1.00 83.62 114 GLY A C 1
ATOM 816 O O . GLY A 1 114 ? -18.392 4.514 24.138 1.00 83.62 114 GLY A O 1
ATOM 817 N N . LYS A 1 115 ? -17.527 6.448 24.864 1.00 82.06 115 LYS A N 1
ATOM 818 C CA . LYS A 1 115 ? -17.724 6.180 26.304 1.00 82.06 115 LYS A CA 1
ATOM 819 C C . LYS A 1 115 ? -19.128 6.530 26.802 1.00 82.06 115 LYS A C 1
ATOM 821 O O . LYS A 1 115 ? -19.386 6.460 28.003 1.00 82.06 115 LYS A O 1
ATOM 826 N N . THR A 1 116 ? -20.031 6.927 25.910 1.00 77.25 116 THR A N 1
ATOM 827 C CA . THR A 1 116 ? -21.427 7.164 26.273 1.00 77.25 116 THR A CA 1
ATOM 828 C C . THR A 1 116 ? -22.127 5.825 26.554 1.00 77.25 116 THR A C 1
ATOM 830 O O . THR A 1 116 ? -21.968 4.876 25.784 1.00 77.25 116 THR A O 1
ATOM 833 N N . PRO A 1 117 ? -22.869 5.694 27.672 1.00 74.31 117 PRO A N 1
ATOM 834 C CA . PRO A 1 117 ? -23.648 4.492 27.950 1.00 74.31 117 PRO A CA 1
ATOM 835 C C . PRO A 1 117 ? -24.650 4.233 26.823 1.00 74.31 117 PRO A C 1
ATOM 837 O O . PRO A 1 117 ? -25.234 5.177 26.287 1.00 74.31 117 PRO A O 1
ATOM 840 N N . ALA A 1 118 ? -24.875 2.960 26.486 1.00 75.44 118 ALA A N 1
ATOM 841 C CA . ALA A 1 118 ? -25.909 2.592 25.526 1.00 75.44 118 ALA A CA 1
ATOM 842 C C . ALA A 1 118 ? -27.268 3.176 25.970 1.00 75.44 118 ALA A C 1
ATOM 844 O O . ALA A 1 118 ? -27.609 3.066 27.154 1.00 75.44 118 ALA A O 1
ATOM 845 N N . PRO A 1 119 ? -28.044 3.798 25.062 1.00 74.75 119 PRO A N 1
ATOM 846 C CA . PRO A 1 119 ? -29.353 4.327 25.410 1.00 74.75 119 PRO A CA 1
ATOM 847 C C . PRO A 1 119 ? -30.254 3.185 25.882 1.00 74.75 119 PRO A C 1
ATOM 849 O O . PRO A 1 119 ? -30.304 2.120 25.262 1.00 74.75 119 PRO A O 1
ATOM 852 N N . THR A 1 120 ? -30.965 3.404 26.988 1.00 78.88 120 THR A N 1
ATOM 853 C CA . THR A 1 120 ? -31.919 2.425 27.510 1.00 78.88 120 THR A CA 1
ATOM 854 C C . THR A 1 120 ? -32.963 2.124 26.431 1.00 78.88 120 THR A C 1
ATOM 856 O O . THR A 1 120 ? -33.560 3.070 25.907 1.00 78.88 120 THR A O 1
ATOM 859 N N . PRO A 1 121 ? -33.210 0.845 26.086 1.00 79.06 121 PRO A N 1
ATOM 860 C CA . PRO A 1 121 ? -34.246 0.486 25.129 1.00 79.06 121 PRO A CA 1
ATOM 861 C C . PRO A 1 121 ? -35.586 1.106 25.528 1.00 79.06 121 PRO A C 1
ATOM 863 O O . PRO A 1 121 ? -36.004 0.999 26.685 1.00 79.06 121 PRO A O 1
ATOM 866 N N . ALA A 1 122 ? -36.259 1.759 24.578 1.00 77.38 122 ALA A N 1
ATOM 867 C CA . ALA A 1 122 ? -37.600 2.278 24.803 1.00 77.38 122 ALA A CA 1
ATOM 868 C C . ALA A 1 122 ? -38.522 1.119 25.205 1.00 77.38 122 ALA A C 1
ATOM 870 O O . ALA A 1 122 ? -38.574 0.084 24.535 1.00 77.38 122 ALA A O 1
ATOM 871 N N . LYS A 1 123 ? -39.233 1.278 26.323 1.00 76.69 123 LYS A N 1
ATOM 872 C CA . LYS A 1 123 ? -40.185 0.274 26.794 1.00 76.69 123 LYS A CA 1
ATOM 873 C C . LYS A 1 123 ? -41.362 0.258 25.818 1.00 76.69 123 LYS A C 1
ATOM 875 O O . LYS A 1 123 ? -42.028 1.279 25.657 1.00 76.69 123 LYS A O 1
ATOM 880 N N . ALA A 1 124 ? -41.578 -0.872 25.145 1.00 76.69 124 ALA A N 1
ATOM 881 C CA . ALA A 1 124 ? -42.701 -1.031 24.230 1.00 76.69 124 ALA A CA 1
ATOM 882 C C . ALA A 1 124 ? -44.030 -0.802 24.980 1.00 76.69 124 ALA A C 1
ATOM 884 O O . ALA A 1 124 ? -44.142 -1.222 26.140 1.00 76.69 124 ALA A O 1
ATOM 885 N N . PRO A 1 125 ? -45.016 -0.129 24.357 1.00 77.56 125 PRO A N 1
ATOM 886 C CA . PRO A 1 125 ? -46.337 0.025 24.948 1.00 77.56 125 PRO A CA 1
ATOM 887 C C . PRO A 1 125 ? -46.964 -1.358 25.199 1.00 77.56 125 PRO A C 1
ATOM 889 O O . PRO A 1 125 ? -46.725 -2.287 24.419 1.00 77.56 125 PRO A O 1
ATOM 892 N N . PRO A 1 126 ? -47.716 -1.527 26.302 1.00 76.81 126 PRO A N 1
ATOM 893 C CA . PRO A 1 126 ? -48.360 -2.796 26.615 1.00 76.81 126 PRO A CA 1
ATOM 894 C C . PRO A 1 126 ? -49.350 -3.185 25.505 1.00 76.81 126 PRO A C 1
ATOM 896 O O . PRO A 1 126 ? 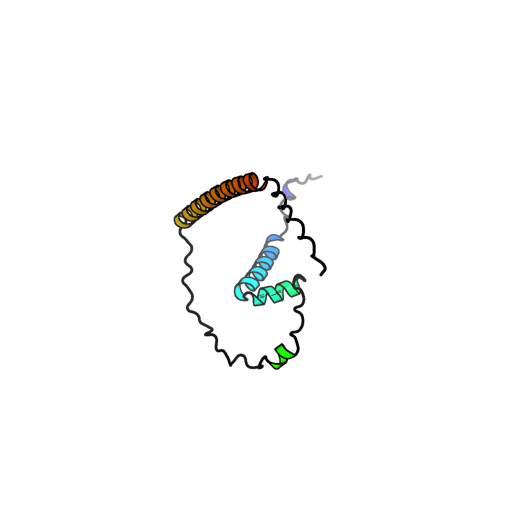-49.975 -2.296 24.924 1.00 76.81 126 PRO A O 1
ATOM 899 N N . PRO A 1 127 ? -49.503 -4.489 25.205 1.00 73.06 127 PRO A N 1
ATOM 900 C CA . PRO A 1 127 ? -50.495 -4.942 24.239 1.00 73.06 127 PRO A CA 1
ATOM 901 C C . PRO A 1 127 ? -51.898 -4.563 24.725 1.00 73.06 127 PRO A C 1
ATOM 903 O O . PRO A 1 127 ? -52.243 -4.803 25.885 1.00 73.06 127 PRO A O 1
ATOM 906 N N . GLU A 1 128 ? -52.686 -3.951 23.839 1.00 73.12 128 GLU A N 1
ATOM 907 C CA . GLU A 1 128 ? -54.095 -3.646 24.090 1.00 73.12 128 GLU A CA 1
ATOM 908 C C . GLU A 1 128 ? -54.858 -4.936 24.439 1.00 73.12 128 GLU A C 1
ATOM 910 O O . GLU A 1 128 ? -54.590 -5.990 23.846 1.00 73.12 128 GLU A O 1
ATOM 915 N N . PRO A 1 129 ? -55.776 -4.899 25.423 1.00 64.94 129 PRO A N 1
ATOM 916 C CA . PRO A 1 129 ? -56.523 -6.080 25.823 1.00 64.94 129 PRO A CA 1
ATOM 917 C C . PRO A 1 129 ? -57.389 -6.555 24.656 1.00 64.94 129 PRO A C 1
ATOM 919 O O . PRO A 1 129 ? -58.197 -5.799 24.121 1.00 64.94 129 PRO A O 1
ATOM 922 N N . ALA A 1 130 ? -57.227 -7.827 24.288 1.00 61.78 130 ALA A N 1
ATOM 923 C CA . ALA A 1 130 ? -58.117 -8.503 23.360 1.00 61.78 130 ALA A CA 1
ATOM 924 C C . ALA A 1 130 ? -59.546 -8.448 23.918 1.00 61.78 130 ALA A C 1
ATOM 926 O O . ALA A 1 130 ? -59.863 -9.114 24.906 1.00 61.78 130 ALA A O 1
ATOM 927 N N . THR A 1 131 ? -60.403 -7.640 23.299 1.00 49.97 131 THR A N 1
ATOM 928 C CA . THR A 1 131 ? -61.851 -7.743 23.460 1.00 49.97 131 THR A CA 1
ATOM 929 C C . THR A 1 131 ? -62.277 -9.094 22.908 1.00 49.97 131 THR A C 1
ATOM 931 O O . THR A 1 131 ? -62.223 -9.327 21.702 1.00 49.97 131 THR A O 1
ATOM 934 N N . ALA A 1 132 ? -62.629 -9.994 23.820 1.00 54.06 132 ALA A N 1
ATOM 935 C CA . ALA A 1 132 ? -63.405 -11.180 23.523 1.00 54.06 132 ALA A CA 1
ATOM 936 C C . ALA A 1 132 ? -64.869 -10.753 23.351 1.00 54.06 132 ALA A C 1
ATOM 938 O O . ALA A 1 132 ? -65.494 -10.320 24.319 1.00 54.06 132 ALA A O 1
ATOM 939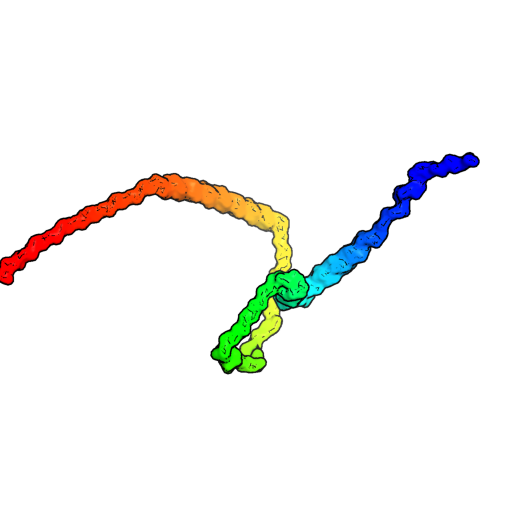 N N . GLU A 1 133 ? -65.374 -10.869 22.126 1.00 43.81 133 GLU A N 1
ATOM 940 C CA . GLU A 1 133 ? -66.798 -11.036 21.812 1.00 43.81 133 GLU A CA 1
ATOM 941 C C . GLU A 1 133 ? -66.980 -12.357 21.060 1.00 43.81 133 GLU A C 1
ATOM 943 O O . GLU A 1 133 ? -66.094 -12.693 20.236 1.00 43.81 133 GLU A O 1
#

Foldseek 3Di:
DDDDDPPPPPDPPDPPPPVVVVVVVVVVVQDVPQPPNSVQVVCVVVVNDDDDPDDDPVVVVPDDPDPPVDPPPPPDDDDPPDDDDPVVVVVVVVVVVVVVVVVVVVVVVVVVVVPDPDPDPDDDDDDDDDDDD